Protein AF-A0A6G2XBX0-F1 (afdb_monomer_lite)

Secondary structure (DSSP, 8-state):
------HHHHHHHHHHHHHHHHHHTTTTSPPPHHHHHHHHHHHHHHHHTTTS-GGGHHHHHHHHHHHH-PPPP-SHHHHHHHHHHHHHHHHHHTT-EE-TTS-EE--------------------

Structure (mmCIF, N/CA/C/O backbone):
data_AF-A0A6G2XBX0-F1
#
_entry.id   AF-A0A6G2XBX0-F1
#
loop_
_atom_site.group_PDB
_atom_site.id
_atom_site.type_symbol
_atom_site.label_atom_id
_atom_site.label_alt_id
_atom_site.label_comp_id
_atom_site.label_asym_id
_atom_site.label_entity_id
_atom_site.label_seq_id
_atom_site.pdbx_PDB_ins_code
_atom_site.Cartn_x
_atom_site.Cartn_y
_atom_site.Cartn_z
_atom_site.occupancy
_atom_site.B_iso_or_equiv
_atom_site.auth_seq_id
_atom_site.auth_comp_id
_atom_site.auth_asym_id
_atom_site.auth_atom_id
_atom_site.pdbx_PDB_model_num
ATOM 1 N N . MET A 1 1 ? -5.613 -11.167 -23.111 1.00 35.12 1 MET A N 1
ATOM 2 C CA . MET A 1 1 ? -4.161 -11.172 -23.384 1.00 35.12 1 MET A CA 1
ATOM 3 C C . MET A 1 1 ? -3.450 -11.329 -22.050 1.00 35.12 1 MET A C 1
ATOM 5 O O . MET A 1 1 ? -3.536 -10.423 -21.234 1.00 35.12 1 MET A O 1
ATOM 9 N N . SER A 1 2 ? -2.849 -12.489 -21.778 1.00 39.53 2 SER A N 1
ATOM 10 C CA . SER A 1 2 ? -2.107 -12.713 -20.531 1.00 39.53 2 SER A CA 1
ATOM 11 C C . SER A 1 2 ? -0.770 -11.991 -20.616 1.00 39.53 2 SER A C 1
ATOM 13 O O . SER A 1 2 ? 0.131 -12.446 -21.318 1.00 39.53 2 SER A O 1
ATOM 15 N N . SER A 1 3 ? -0.637 -10.862 -19.924 1.00 51.34 3 SER A N 1
ATOM 16 C CA . SER A 1 3 ? 0.676 -10.273 -19.679 1.00 51.34 3 SER A CA 1
ATOM 17 C C . SER A 1 3 ? 1.379 -11.209 -18.698 1.00 51.34 3 SER A C 1
ATOM 19 O O . SER A 1 3 ? 1.121 -11.156 -17.499 1.00 51.34 3 SER A O 1
ATOM 21 N N . ALA A 1 4 ? 2.185 -12.143 -19.207 1.00 60.00 4 ALA A N 1
ATOM 22 C CA . ALA A 1 4 ? 2.960 -13.050 -18.372 1.00 60.00 4 ALA A CA 1
ATOM 23 C C . ALA A 1 4 ? 4.021 -12.223 -17.639 1.00 60.00 4 ALA A C 1
ATOM 25 O O . ALA A 1 4 ? 5.116 -11.996 -18.146 1.00 60.00 4 ALA A O 1
ATOM 26 N N . LEU A 1 5 ? 3.656 -11.703 -16.467 1.00 71.75 5 LEU A N 1
ATOM 27 C CA . LEU A 1 5 ? 4.581 -11.013 -15.584 1.00 71.75 5 LEU A CA 1
ATOM 28 C C . LEU A 1 5 ? 5.760 -11.947 -15.315 1.00 71.75 5 LEU A C 1
ATOM 30 O O . LEU A 1 5 ? 5.584 -13.117 -14.959 1.00 71.75 5 LEU A O 1
ATOM 34 N N . THR A 1 6 ? 6.974 -11.439 -15.497 1.00 80.94 6 THR A N 1
ATOM 35 C CA . THR A 1 6 ? 8.170 -12.235 -15.239 1.00 80.94 6 THR A CA 1
ATOM 36 C C . THR A 1 6 ? 8.243 -12.569 -13.744 1.00 80.94 6 THR A C 1
ATOM 38 O O . THR A 1 6 ? 7.818 -11.789 -12.885 1.00 80.94 6 THR A O 1
ATOM 41 N N . LYS A 1 7 ? 8.786 -13.746 -13.395 1.00 83.19 7 LYS A N 1
ATOM 42 C CA . LYS A 1 7 ? 8.939 -14.160 -11.984 1.00 83.19 7 LYS A CA 1
ATOM 43 C C . LYS A 1 7 ? 9.633 -13.086 -11.116 1.00 83.19 7 LYS A C 1
ATOM 45 O O . LYS A 1 7 ? 9.197 -12.909 -9.978 1.00 83.19 7 LYS A O 1
ATOM 50 N N . PRO A 1 8 ? 10.667 -12.359 -11.596 1.00 90.31 8 PRO A N 1
ATOM 51 C CA . PRO A 1 8 ? 11.256 -11.244 -10.854 1.00 90.31 8 PRO A CA 1
ATOM 52 C C . PRO A 1 8 ? 10.285 -10.080 -10.620 1.00 90.31 8 PRO A C 1
ATOM 54 O O . PRO A 1 8 ? 10.158 -9.640 -9.479 1.00 90.31 8 PRO A O 1
ATOM 57 N N . ALA A 1 9 ? 9.544 -9.637 -11.643 1.00 91.88 9 ALA A N 1
ATOM 58 C CA . ALA A 1 9 ? 8.599 -8.525 -11.521 1.00 91.88 9 ALA A CA 1
ATOM 59 C C . ALA A 1 9 ? 7.493 -8.815 -10.494 1.00 91.88 9 ALA A C 1
ATOM 61 O O . ALA A 1 9 ? 7.234 -7.995 -9.617 1.00 91.88 9 ALA A O 1
ATOM 62 N N . VAL A 1 10 ? 6.924 -10.027 -10.502 1.00 92.31 10 VAL A N 1
ATOM 63 C CA . VAL A 1 10 ? 5.915 -10.436 -9.504 1.00 92.31 10 VAL A CA 1
ATOM 64 C C . VAL A 1 10 ? 6.487 -10.433 -8.082 1.00 92.31 10 VAL A C 1
ATOM 66 O O . VAL A 1 10 ? 5.804 -10.043 -7.133 1.00 92.31 10 VAL A O 1
ATOM 69 N N . ARG A 1 11 ? 7.744 -10.860 -7.897 1.00 93.38 11 ARG A N 1
ATOM 70 C CA . ARG A 1 11 ? 8.401 -10.815 -6.578 1.00 93.38 11 ARG A CA 1
ATOM 71 C C . ARG A 1 11 ? 8.584 -9.379 -6.095 1.00 93.38 11 ARG A C 1
ATOM 73 O O . ARG A 1 11 ? 8.351 -9.122 -4.915 1.00 93.38 11 ARG A O 1
ATOM 80 N N . ILE A 1 12 ? 8.961 -8.470 -6.992 1.00 95.69 12 ILE A N 1
ATOM 81 C CA . ILE A 1 12 ? 9.085 -7.045 -6.682 1.00 95.69 12 ILE A CA 1
ATOM 82 C C . ILE A 1 12 ? 7.716 -6.463 -6.320 1.00 95.69 12 ILE A C 1
ATOM 84 O O . ILE A 1 12 ? 7.598 -5.853 -5.263 1.00 95.69 12 ILE A O 1
ATOM 88 N N . PHE A 1 13 ? 6.664 -6.731 -7.098 1.00 95.25 13 PHE A N 1
ATOM 89 C CA . PHE A 1 13 ? 5.304 -6.271 -6.794 1.00 95.25 13 PHE A CA 1
ATOM 90 C C . PHE A 1 13 ? 4.807 -6.744 -5.428 1.00 95.25 13 PHE A C 1
ATOM 92 O O . PHE A 1 13 ? 4.319 -5.940 -4.639 1.00 95.25 13 PHE A O 1
ATOM 99 N N . ARG A 1 14 ? 5.004 -8.023 -5.087 1.00 93.38 14 ARG A N 1
ATOM 100 C CA . ARG A 1 14 ? 4.658 -8.543 -3.753 1.00 93.38 14 ARG A CA 1
ATOM 101 C C . ARG A 1 14 ? 5.433 -7.844 -2.637 1.00 93.38 14 ARG A C 1
ATOM 103 O O . ARG A 1 14 ? 4.873 -7.596 -1.571 1.00 93.38 14 ARG A O 1
ATOM 110 N N . HIS A 1 15 ? 6.712 -7.543 -2.858 1.00 93.81 15 HIS A N 1
ATOM 111 C CA . HIS A 1 15 ? 7.530 -6.831 -1.879 1.00 93.81 15 HIS A CA 1
ATOM 112 C C . HIS A 1 15 ? 7.079 -5.375 -1.711 1.00 93.81 15 HIS A C 1
ATOM 114 O O . HIS A 1 15 ? 6.875 -4.937 -0.580 1.00 93.81 15 HIS A O 1
ATOM 120 N N . VAL A 1 16 ? 6.864 -4.663 -2.821 1.00 94.94 16 VAL A N 1
ATOM 121 C CA . VAL A 1 16 ? 6.326 -3.297 -2.852 1.00 94.94 16 VAL A CA 1
ATOM 122 C C . VAL A 1 16 ? 4.983 -3.237 -2.136 1.00 94.94 16 VAL A C 1
ATOM 124 O O . VAL A 1 16 ? 4.810 -2.396 -1.261 1.00 94.94 16 VAL A O 1
ATOM 127 N N . HIS A 1 17 ? 4.072 -4.167 -2.433 1.00 93.94 17 HIS A N 1
ATOM 128 C CA . HIS A 1 17 ? 2.758 -4.218 -1.804 1.00 93.94 17 HIS A CA 1
ATOM 129 C C . HIS A 1 17 ? 2.864 -4.371 -0.287 1.00 93.94 17 HIS A C 1
ATOM 131 O O . HIS A 1 17 ? 2.288 -3.587 0.461 1.00 93.94 17 HIS A O 1
ATOM 137 N N . ARG A 1 18 ? 3.683 -5.325 0.183 1.00 90.75 18 ARG A N 1
ATOM 138 C CA . ARG A 1 18 ? 3.940 -5.490 1.619 1.00 90.75 18 ARG A CA 1
ATOM 139 C C . ARG A 1 18 ? 4.501 -4.211 2.228 1.00 90.75 18 ARG A C 1
ATOM 141 O O . ARG A 1 18 ? 3.964 -3.752 3.230 1.00 90.75 18 ARG A O 1
ATOM 148 N N . LEU A 1 19 ? 5.540 -3.622 1.635 1.00 92.12 19 LEU A N 1
ATOM 149 C CA . LEU A 1 19 ? 6.154 -2.401 2.156 1.00 92.12 19 LEU A CA 1
ATOM 150 C C . LEU A 1 19 ? 5.135 -1.258 2.242 1.00 92.12 19 LEU A C 1
ATOM 152 O O . LEU A 1 19 ? 4.994 -0.655 3.305 1.00 92.12 19 LEU A O 1
ATOM 156 N N . HIS A 1 20 ? 4.392 -1.014 1.162 1.00 92.19 20 HIS A N 1
ATOM 157 C CA . HIS A 1 20 ? 3.357 0.010 1.093 1.00 92.19 20 HIS A CA 1
ATOM 158 C C . HIS A 1 20 ? 2.302 -0.193 2.185 1.00 92.19 20 HIS A C 1
ATOM 160 O O . HIS A 1 20 ? 2.075 0.712 2.989 1.00 92.19 20 HIS A O 1
ATOM 166 N N . SER A 1 21 ? 1.706 -1.387 2.283 1.00 89.50 21 SER A N 1
ATOM 167 C CA . SER A 1 21 ? 0.711 -1.698 3.315 1.00 89.50 21 SER A CA 1
ATOM 168 C C . SER A 1 21 ? 1.270 -1.529 4.725 1.00 89.50 21 SER A C 1
ATOM 170 O O . SER A 1 21 ? 0.592 -0.969 5.584 1.00 89.50 21 SER A O 1
ATOM 172 N N . CYS A 1 22 ? 2.508 -1.962 4.998 1.00 88.69 22 CYS A N 1
ATOM 173 C CA . CYS A 1 22 ? 3.044 -1.842 6.351 1.00 88.69 22 CYS A CA 1
ATOM 174 C C . CYS A 1 22 ? 3.395 -0.381 6.730 1.00 88.69 22 CYS A C 1
ATOM 176 O O . CYS A 1 22 ? 3.299 -0.023 7.911 1.00 88.69 22 CYS A O 1
ATOM 178 N N . ARG A 1 23 ? 3.802 0.458 5.761 1.00 89.75 23 ARG A N 1
ATOM 179 C CA . ARG A 1 23 ? 4.124 1.885 5.968 1.00 89.75 23 ARG A CA 1
ATOM 180 C C . ARG A 1 23 ? 2.884 2.750 6.127 1.00 89.75 23 ARG A C 1
ATOM 182 O O . ARG A 1 23 ? 2.825 3.548 7.053 1.00 89.75 23 ARG A O 1
ATOM 189 N N . THR A 1 24 ? 1.887 2.523 5.283 1.00 89.06 24 THR A N 1
ATOM 190 C CA . THR A 1 24 ? 0.611 3.254 5.318 1.00 89.06 24 THR A CA 1
ATOM 191 C C . THR A 1 24 ? -0.361 2.718 6.360 1.00 89.06 24 THR A C 1
ATOM 193 O O . THR A 1 24 ? -1.448 3.260 6.516 1.00 89.06 24 THR A O 1
ATOM 196 N N . LYS A 1 25 ? -0.008 1.632 7.064 1.00 84.25 25 LYS A N 1
ATOM 197 C CA . LYS A 1 25 ? -0.930 0.912 7.953 1.00 84.25 25 LYS A CA 1
ATOM 198 C C . LYS A 1 25 ? -2.237 0.560 7.242 1.00 84.25 25 LYS A C 1
ATOM 200 O O . LYS A 1 25 ? -3.312 0.757 7.789 1.00 84.25 25 LYS A O 1
ATOM 205 N N . ASP A 1 26 ? -2.107 0.031 6.027 1.00 78.12 26 ASP A N 1
ATOM 206 C CA . ASP A 1 26 ? -3.233 -0.328 5.162 1.00 78.12 26 ASP A CA 1
ATOM 207 C C . ASP A 1 26 ? -4.097 0.883 4.752 1.00 78.12 26 ASP A C 1
ATOM 209 O O . ASP A 1 26 ? -5.321 0.820 4.730 1.00 78.12 26 ASP A O 1
ATOM 213 N N . GLY A 1 27 ? -3.445 2.012 4.446 1.00 78.31 27 GLY A N 1
ATOM 214 C CA . GLY A 1 27 ? -4.106 3.242 3.990 1.00 78.31 27 GLY A CA 1
ATOM 215 C C . GLY A 1 27 ? -4.596 4.187 5.093 1.00 78.31 27 GLY A C 1
ATOM 216 O O . GLY A 1 27 ? -5.247 5.178 4.786 1.00 78.31 27 GLY A O 1
ATOM 217 N N . VAL A 1 28 ? -4.280 3.916 6.361 1.00 80.38 28 VAL A N 1
ATOM 218 C CA . VAL A 1 28 ? -4.639 4.785 7.500 1.00 80.38 28 VAL A CA 1
ATOM 219 C C . VAL A 1 28 ? -3.714 5.993 7.628 1.00 80.38 28 VAL A C 1
ATOM 221 O O . VAL A 1 28 ? -4.128 7.043 8.109 1.00 80.38 28 VAL A O 1
ATOM 224 N N . VAL A 1 29 ? -2.451 5.840 7.239 1.00 85.00 29 VAL A N 1
ATOM 225 C CA . VAL A 1 29 ? -1.414 6.868 7.366 1.00 85.00 29 VAL A CA 1
ATOM 226 C C . VAL A 1 29 ? -0.826 7.164 5.994 1.00 85.00 29 VAL A C 1
ATOM 228 O O . VAL A 1 29 ? -0.626 6.257 5.182 1.00 85.00 29 VAL A O 1
ATOM 231 N N . GLU A 1 30 ? -0.511 8.433 5.750 1.00 88.31 30 GLU A N 1
ATOM 232 C CA . GLU A 1 30 ? 0.137 8.865 4.518 1.00 88.31 3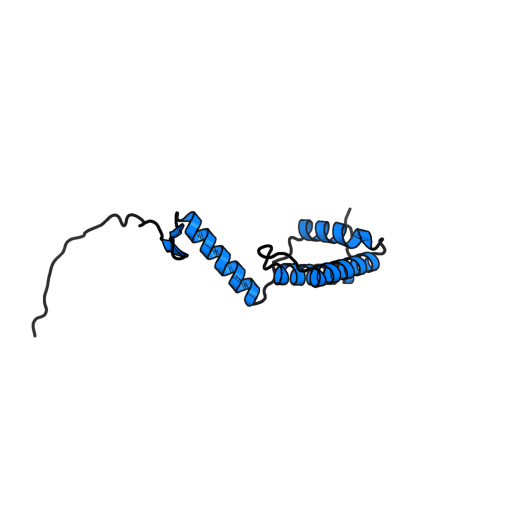0 GLU A CA 1
ATOM 233 C C . GLU A 1 30 ? 1.558 8.304 4.383 1.00 88.31 30 GLU A C 1
ATOM 235 O O . GLU A 1 30 ? 2.340 8.226 5.341 1.00 88.31 30 GLU A O 1
ATOM 240 N N . LEU A 1 31 ? 1.898 7.923 3.152 1.00 91.19 31 LEU A N 1
ATOM 241 C CA . LEU A 1 31 ? 3.220 7.428 2.811 1.00 91.19 31 LEU A CA 1
ATOM 242 C C . LEU A 1 31 ? 4.225 8.585 2.812 1.00 91.19 31 LEU A C 1
ATOM 244 O O . LEU A 1 31 ? 4.053 9.567 2.098 1.00 91.19 31 LEU A O 1
ATOM 248 N N . GLN A 1 32 ? 5.293 8.446 3.594 1.00 93.00 32 GLN A N 1
ATOM 249 C CA . GLN A 1 32 ? 6.354 9.448 3.661 1.00 93.00 32 GLN A CA 1
ATOM 250 C C . GLN A 1 32 ? 7.180 9.461 2.365 1.00 93.00 32 GLN A C 1
ATOM 252 O O . GLN A 1 32 ? 7.444 8.406 1.782 1.00 93.00 32 GLN A O 1
ATOM 257 N N . GLU A 1 33 ? 7.647 10.640 1.952 1.00 94.31 33 GLU A N 1
ATOM 258 C CA . GLU A 1 33 ? 8.378 10.856 0.690 1.00 94.31 33 GLU A CA 1
ATOM 259 C C . GLU A 1 33 ? 9.577 9.902 0.464 1.00 94.31 33 GLU A C 1
ATOM 261 O O . GLU A 1 33 ? 9.714 9.376 -0.648 1.00 94.31 33 GLU A O 1
ATOM 266 N N . PRO A 1 34 ? 10.407 9.565 1.479 1.00 93.88 34 PRO A N 1
ATOM 267 C CA . PRO A 1 34 ? 11.504 8.614 1.289 1.00 93.88 34 PRO A CA 1
ATOM 268 C C . PRO A 1 34 ? 11.028 7.188 0.979 1.00 93.88 34 PRO A C 1
ATOM 270 O O . PRO A 1 34 ? 11.653 6.478 0.188 1.00 93.88 34 PRO A O 1
ATOM 273 N N . ASP A 1 35 ? 9.924 6.750 1.595 1.00 93.56 35 ASP A N 1
ATOM 274 C CA . ASP A 1 35 ? 9.344 5.433 1.321 1.00 93.56 35 ASP A CA 1
ATOM 275 C C . ASP A 1 35 ? 8.647 5.419 -0.051 1.00 93.56 35 ASP A C 1
ATOM 277 O O . ASP A 1 35 ? 8.738 4.413 -0.756 1.00 93.56 35 ASP A O 1
ATOM 281 N N . ALA A 1 36 ? 8.014 6.530 -0.454 1.00 93.56 36 ALA A N 1
ATOM 282 C CA . ALA A 1 36 ? 7.411 6.697 -1.779 1.00 93.56 36 ALA A CA 1
ATOM 283 C C . ALA A 1 36 ? 8.460 6.586 -2.892 1.00 93.56 36 ALA A C 1
ATOM 285 O O . ALA A 1 36 ? 8.359 5.701 -3.738 1.00 93.56 36 ALA A O 1
ATOM 286 N N . THR A 1 37 ? 9.535 7.376 -2.806 1.00 96.12 37 THR A N 1
ATOM 287 C CA . THR A 1 37 ? 10.659 7.326 -3.757 1.00 96.12 37 THR A CA 1
ATOM 288 C C . THR A 1 37 ? 11.233 5.913 -3.871 1.00 96.12 37 THR A C 1
ATOM 290 O O . THR A 1 37 ? 11.456 5.400 -4.966 1.00 96.12 37 THR A O 1
ATOM 293 N N . ARG A 1 38 ? 11.434 5.236 -2.731 1.00 96.19 38 ARG A N 1
ATOM 294 C CA . ARG A 1 38 ? 11.943 3.860 -2.709 1.00 96.19 38 ARG A CA 1
ATOM 295 C C . ARG A 1 38 ? 10.999 2.885 -3.415 1.00 96.19 38 ARG A C 1
ATOM 297 O O . ARG A 1 38 ? 11.470 1.986 -4.110 1.00 96.19 38 ARG A O 1
ATOM 304 N N . ILE A 1 39 ? 9.692 3.014 -3.193 1.00 96.69 39 ILE A N 1
ATOM 305 C CA . ILE A 1 39 ? 8.675 2.190 -3.852 1.00 96.69 39 ILE A CA 1
ATOM 306 C C . ILE A 1 39 ? 8.698 2.425 -5.361 1.00 96.69 39 ILE A C 1
ATOM 308 O O . ILE A 1 39 ? 8.765 1.447 -6.105 1.00 96.69 39 ILE A O 1
ATOM 312 N N . ASP A 1 40 ? 8.730 3.678 -5.803 1.00 97.25 40 ASP A N 1
ATOM 313 C CA . ASP A 1 40 ? 8.734 4.016 -7.225 1.00 97.25 40 ASP A CA 1
ATOM 314 C C . ASP A 1 40 ? 9.974 3.455 -7.935 1.00 97.25 40 ASP A C 1
ATOM 316 O O . ASP A 1 40 ? 9.832 2.774 -8.950 1.00 97.25 40 ASP A O 1
ATOM 320 N N . SER A 1 41 ? 11.171 3.567 -7.347 1.00 97.94 41 SER A N 1
ATOM 321 C CA . SER A 1 41 ? 12.383 2.946 -7.911 1.00 97.94 41 SER A CA 1
ATOM 322 C C . SER A 1 41 ? 12.289 1.417 -8.023 1.00 97.94 41 SER A C 1
ATOM 324 O O . SER A 1 41 ? 12.821 0.813 -8.956 1.00 97.94 41 SER A O 1
ATOM 326 N N . MET A 1 42 ? 11.611 0.750 -7.083 1.00 98.19 42 MET A N 1
ATOM 327 C CA . MET A 1 42 ? 11.377 -0.695 -7.185 1.00 98.19 42 MET A CA 1
ATOM 328 C C . MET A 1 42 ? 10.396 -1.023 -8.314 1.00 98.19 42 MET A C 1
ATOM 330 O O . MET A 1 42 ? 10.588 -2.009 -9.025 1.00 98.19 42 MET A O 1
ATOM 334 N N . LEU A 1 43 ? 9.366 -0.203 -8.511 1.00 98.06 43 LEU A N 1
ATOM 335 C CA . LEU A 1 43 ? 8.409 -0.373 -9.602 1.00 98.06 43 LEU A CA 1
ATOM 336 C C . LEU A 1 43 ? 9.057 -0.145 -10.971 1.00 98.06 43 LEU A C 1
ATOM 338 O O . LEU A 1 43 ? 8.823 -0.930 -11.890 1.00 98.06 43 LEU A O 1
ATOM 342 N N . GLU A 1 44 ? 9.939 0.843 -11.088 1.00 98.12 44 GLU A N 1
ATOM 343 C CA . GLU A 1 44 ? 10.786 1.045 -12.265 1.00 98.12 44 GLU A CA 1
ATOM 344 C C . GLU A 1 44 ? 11.663 -0.186 -12.547 1.00 98.12 44 GLU A C 1
ATOM 346 O O . GLU A 1 44 ? 11.720 -0.671 -13.678 1.00 98.12 44 GLU A O 1
ATOM 351 N N . ALA A 1 45 ? 12.288 -0.770 -11.519 1.00 97.19 45 ALA A N 1
ATOM 352 C CA . ALA A 1 45 ? 13.069 -1.999 -11.668 1.00 97.19 45 ALA A CA 1
ATOM 353 C C . ALA A 1 45 ? 12.210 -3.198 -12.118 1.00 97.19 45 ALA A C 1
ATOM 355 O O . ALA A 1 45 ? 12.669 -4.037 -12.899 1.00 97.19 45 ALA A O 1
ATOM 356 N N . ALA A 1 46 ? 10.954 -3.284 -11.666 1.00 97.00 46 ALA A N 1
ATOM 357 C CA . ALA A 1 46 ? 10.015 -4.297 -12.140 1.00 97.00 46 ALA A CA 1
ATOM 358 C C . ALA A 1 46 ? 9.667 -4.099 -13.623 1.00 97.00 46 ALA A C 1
ATOM 360 O O . ALA A 1 46 ? 9.621 -5.083 -14.358 1.00 97.00 46 ALA A O 1
ATOM 361 N N . ALA A 1 47 ? 9.473 -2.853 -14.070 1.00 96.12 47 ALA A N 1
ATOM 362 C CA . ALA A 1 47 ? 9.294 -2.521 -15.484 1.00 96.12 47 ALA A CA 1
ATOM 363 C C . ALA A 1 47 ? 10.494 -2.955 -16.337 1.00 96.12 47 ALA A C 1
ATOM 365 O O . ALA A 1 47 ? 10.308 -3.632 -17.348 1.00 96.12 47 ALA A O 1
ATOM 366 N N . VAL A 1 48 ? 11.720 -2.692 -15.874 1.00 96.31 48 VAL A N 1
ATOM 367 C CA . VAL A 1 48 ? 12.942 -3.170 -16.544 1.00 96.31 48 VAL A CA 1
ATOM 368 C C . VAL A 1 48 ? 12.969 -4.701 -16.631 1.00 96.31 48 VAL A C 1
ATOM 370 O O . VAL A 1 48 ? 13.283 -5.248 -17.680 1.00 96.31 48 VAL A O 1
ATOM 373 N N . CYS A 1 49 ? 12.557 -5.418 -15.578 1.00 95.38 49 CYS A N 1
ATOM 374 C CA . CYS A 1 49 ? 12.459 -6.888 -15.591 1.00 95.38 49 CYS A CA 1
ATOM 375 C C . CYS A 1 49 ? 11.387 -7.448 -16.546 1.00 95.38 49 CYS A C 1
ATOM 377 O O . CYS A 1 49 ? 11.297 -8.669 -16.701 1.00 95.38 49 CYS A O 1
ATOM 379 N N . MET A 1 50 ? 10.521 -6.599 -17.095 1.00 93.31 50 MET A N 1
ATOM 380 C CA . MET A 1 50 ? 9.478 -6.955 -18.059 1.00 93.31 50 MET A CA 1
ATOM 381 C C . MET A 1 50 ? 9.786 -6.426 -19.464 1.00 93.31 50 MET A C 1
ATOM 383 O O . MET A 1 50 ? 8.912 -6.507 -20.324 1.00 93.31 50 MET A O 1
ATOM 387 N N . ASP A 1 51 ? 10.984 -5.873 -19.682 1.00 95.75 51 ASP A N 1
ATOM 388 C CA . ASP A 1 51 ? 11.404 -5.249 -20.939 1.00 95.75 51 ASP A CA 1
ATOM 389 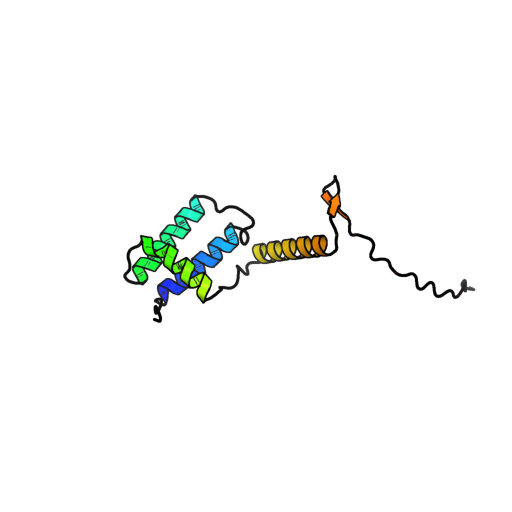C C . ASP A 1 51 ? 10.461 -4.115 -21.395 1.00 95.75 51 ASP A C 1
ATOM 391 O O . ASP A 1 51 ? 10.164 -3.960 -22.581 1.00 95.75 51 ASP A O 1
ATOM 395 N N . VAL A 1 52 ? 9.974 -3.303 -20.447 1.00 95.50 52 VAL A N 1
ATOM 396 C CA . VAL A 1 52 ? 9.137 -2.119 -20.717 1.00 95.50 52 VAL A CA 1
ATOM 397 C C . VAL A 1 52 ? 9.750 -0.841 -20.128 1.00 95.50 52 VAL A C 1
ATOM 399 O O . VAL A 1 52 ? 10.606 -0.923 -19.243 1.00 95.50 52 VAL A O 1
ATOM 402 N N . PRO A 1 53 ? 9.334 0.357 -20.591 1.00 97.69 53 PRO A N 1
ATOM 403 C CA . PRO A 1 53 ? 9.840 1.619 -20.057 1.00 97.69 53 PRO A CA 1
ATOM 404 C C . PRO A 1 53 ? 9.644 1.753 -18.533 1.00 97.69 53 PRO A C 1
ATOM 406 O O . PRO A 1 53 ? 8.583 1.382 -18.037 1.00 97.69 53 PRO A O 1
ATOM 409 N N . PRO A 1 54 ? 10.595 2.343 -17.781 1.00 96.81 54 PRO A N 1
ATOM 410 C CA . PRO A 1 54 ? 10.513 2.446 -16.317 1.00 96.81 54 PRO A CA 1
ATOM 411 C C . PRO A 1 54 ? 9.218 3.078 -15.783 1.00 96.81 54 PRO A C 1
ATOM 413 O O . PRO A 1 54 ? 8.648 2.590 -14.809 1.00 96.81 54 PRO A O 1
ATOM 416 N N . HIS A 1 55 ? 8.700 4.104 -16.467 1.00 97.06 55 HIS A N 1
ATOM 417 C CA . HIS A 1 55 ? 7.462 4.794 -16.082 1.00 97.06 55 HIS A CA 1
ATOM 418 C C . HIS A 1 55 ? 6.204 3.903 -16.150 1.00 97.06 55 HIS A C 1
ATOM 420 O O . HIS A 1 55 ? 5.191 4.227 -15.536 1.00 97.06 55 HIS A O 1
ATOM 426 N N . GLU A 1 56 ? 6.264 2.758 -16.840 1.00 97.25 56 GLU A N 1
ATOM 427 C CA . GLU A 1 56 ? 5.189 1.753 -16.881 1.00 97.25 56 GLU A CA 1
ATOM 428 C C . GLU A 1 56 ? 5.134 0.882 -15.613 1.00 97.25 56 GLU A C 1
ATOM 430 O O . GLU A 1 56 ? 4.203 0.093 -15.434 1.00 97.25 56 GLU A O 1
ATOM 435 N N . GLY A 1 57 ? 6.112 1.005 -14.708 1.00 96.81 57 GLY A N 1
ATOM 436 C CA . GLY A 1 57 ? 6.190 0.205 -13.485 1.00 96.81 57 GLY A CA 1
ATOM 437 C C . GLY A 1 57 ? 4.965 0.364 -12.586 1.00 96.81 57 GLY A C 1
ATOM 438 O O . GLY A 1 57 ? 4.374 -0.632 -12.160 1.00 96.81 57 GLY A O 1
ATOM 439 N N . ARG A 1 58 ? 4.550 1.613 -12.338 1.00 97.00 58 ARG A N 1
ATOM 440 C CA . ARG A 1 58 ? 3.391 1.929 -11.493 1.00 97.00 58 ARG A CA 1
ATOM 441 C C . ARG A 1 58 ? 2.059 1.482 -12.112 1.00 97.00 58 ARG A C 1
ATOM 443 O O . ARG A 1 58 ? 1.374 0.701 -11.452 1.00 97.00 58 ARG A O 1
ATOM 450 N N . PRO A 1 59 ? 1.719 1.835 -13.368 1.00 97.00 59 PRO A N 1
ATOM 451 C CA . PRO A 1 59 ? 0.513 1.325 -14.024 1.00 97.00 59 PRO A CA 1
ATOM 452 C C . PRO A 1 59 ? 0.396 -0.205 -14.003 1.00 97.00 59 PRO A C 1
ATOM 454 O O . PRO A 1 59 ? -0.682 -0.747 -13.763 1.00 97.00 59 PRO A O 1
ATOM 457 N N . ARG A 1 60 ? 1.504 -0.927 -14.217 1.00 95.62 60 ARG A N 1
ATOM 458 C CA . ARG A 1 60 ? 1.506 -2.398 -14.192 1.00 95.62 60 ARG A CA 1
ATOM 459 C C . ARG A 1 60 ? 1.354 -2.977 -12.793 1.00 95.62 60 ARG A C 1
ATOM 461 O O . ARG A 1 60 ? 0.696 -4.005 -12.643 1.00 95.62 60 ARG A O 1
ATOM 468 N N . TYR A 1 61 ? 1.934 -2.337 -11.783 1.00 96.44 61 TYR A N 1
ATOM 469 C CA . TYR A 1 61 ? 1.682 -2.701 -10.392 1.00 96.44 61 TYR A CA 1
ATOM 470 C C . TYR A 1 61 ? 0.210 -2.517 -10.030 1.00 96.44 61 TYR A C 1
ATOM 472 O O . TYR A 1 61 ? -0.386 -3.436 -9.473 1.00 96.44 61 TYR A O 1
ATOM 480 N N . ASP A 1 62 ? -0.398 -1.393 -10.408 1.00 95.88 62 ASP A N 1
ATOM 481 C CA . ASP A 1 62 ? -1.808 -1.127 -10.121 1.00 95.88 62 ASP A CA 1
ATOM 482 C C . ASP A 1 62 ? -2.715 -2.168 -10.809 1.00 95.88 62 ASP A C 1
ATOM 484 O O . ASP A 1 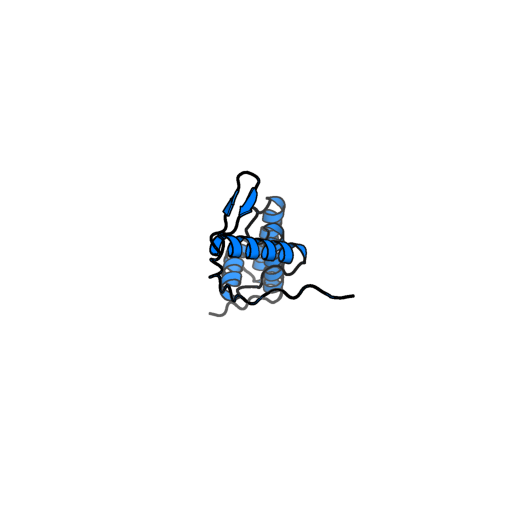62 ? -3.606 -2.733 -10.174 1.00 95.88 62 ASP A O 1
ATOM 488 N N . GLN A 1 63 ? -2.434 -2.523 -12.070 1.00 95.81 63 GLN A N 1
ATOM 489 C CA . GLN A 1 63 ? -3.122 -3.620 -12.770 1.00 95.81 63 GLN A CA 1
ATOM 490 C C . GLN A 1 63 ? -2.958 -4.969 -12.056 1.00 95.81 63 GLN A C 1
ATOM 492 O O . GLN A 1 63 ? -3.924 -5.721 -11.923 1.00 95.81 63 GLN A O 1
ATOM 497 N N . TRP A 1 64 ? -1.747 -5.280 -11.588 1.00 95.25 64 TRP A N 1
ATOM 498 C CA . TRP A 1 64 ? -1.468 -6.505 -10.842 1.00 95.25 64 TRP A CA 1
ATOM 499 C C . TRP A 1 64 ? -2.226 -6.549 -9.509 1.00 95.25 64 TRP A C 1
ATOM 501 O O . TRP A 1 64 ? -2.816 -7.580 -9.197 1.00 95.25 64 TRP A O 1
ATOM 511 N N . VAL A 1 65 ? -2.280 -5.444 -8.754 1.00 94.81 65 VAL A N 1
ATOM 512 C CA . VAL A 1 65 ? -3.053 -5.359 -7.501 1.00 94.81 65 VAL A CA 1
ATOM 513 C C . VAL A 1 65 ? -4.536 -5.626 -7.755 1.00 94.81 65 VAL A C 1
ATOM 515 O O . VAL A 1 65 ? -5.142 -6.392 -7.010 1.00 94.81 65 VAL A O 1
ATOM 518 N N . GLN A 1 66 ? -5.115 -5.047 -8.811 1.00 94.69 66 GLN A N 1
ATOM 519 C CA . GLN A 1 66 ? -6.526 -5.261 -9.155 1.00 94.69 66 GLN A CA 1
ATOM 520 C C . GLN A 1 66 ? -6.820 -6.705 -9.576 1.00 94.69 66 GLN A C 1
ATOM 522 O O . GLN A 1 66 ? -7.852 -7.261 -9.204 1.00 94.69 66 GLN A O 1
ATOM 527 N N . ALA A 1 67 ? -5.915 -7.316 -10.344 1.00 93.75 67 ALA A N 1
ATOM 528 C CA . ALA A 1 67 ? -6.089 -8.677 -10.839 1.00 93.75 67 ALA A CA 1
ATOM 529 C C . ALA A 1 67 ? -5.900 -9.737 -9.744 1.00 93.75 67 ALA A C 1
ATOM 531 O O . ALA A 1 67 ? -6.662 -10.697 -9.679 1.00 93.75 67 ALA A O 1
ATOM 532 N N . GLU A 1 68 ? -4.883 -9.577 -8.898 1.00 92.56 68 GLU A N 1
ATOM 533 C CA . GLU A 1 68 ? -4.471 -10.606 -7.938 1.00 92.56 68 GLU A CA 1
ATOM 534 C C . GLU A 1 68 ? -5.055 -10.399 -6.543 1.00 92.56 68 GLU A C 1
ATOM 536 O O . GLU A 1 68 ? -5.089 -11.352 -5.769 1.00 92.56 68 GLU A O 1
ATOM 541 N N . GLN A 1 69 ? -5.476 -9.173 -6.209 1.00 91.00 69 GLN A N 1
ATOM 542 C CA . GLN A 1 69 ? -5.948 -8.789 -4.874 1.00 91.00 69 GLN A CA 1
ATOM 543 C C . GLN A 1 69 ? -5.033 -9.345 -3.768 1.00 91.00 69 GLN A C 1
ATOM 545 O O . GLN A 1 69 ? -5.460 -10.157 -2.941 1.00 91.00 69 GLN A O 1
ATOM 550 N N . PRO A 1 70 ? -3.736 -8.975 -3.781 1.00 86.94 70 PRO A N 1
ATOM 551 C CA . PRO A 1 70 ? -2.764 -9.533 -2.854 1.00 86.94 70 PRO A CA 1
ATOM 552 C C . PRO A 1 70 ? -3.209 -9.325 -1.400 1.00 86.94 70 PRO A C 1
ATOM 554 O O . PRO A 1 70 ? -3.745 -8.268 -1.061 1.00 86.94 70 PRO A O 1
ATOM 557 N N . PRO A 1 71 ? -2.974 -10.314 -0.517 1.00 84.25 71 PRO A N 1
ATOM 558 C CA . PRO A 1 71 ? -3.354 -10.183 0.875 1.00 84.25 71 PRO A CA 1
ATOM 559 C C . PRO A 1 71 ? -2.545 -9.059 1.533 1.00 84.25 71 PRO A C 1
ATOM 561 O O . PRO A 1 71 ? -1.366 -8.859 1.203 1.00 84.25 71 PRO A O 1
ATOM 564 N N . PRO A 1 72 ? -3.139 -8.360 2.508 1.00 79.25 72 PRO A N 1
ATOM 565 C CA . PRO A 1 72 ? -2.472 -7.253 3.162 1.00 79.25 72 PRO A CA 1
ATOM 566 C C . PRO A 1 72 ? -1.337 -7.764 4.071 1.00 79.25 72 PRO A C 1
ATOM 568 O O . PRO A 1 72 ? -1.280 -8.935 4.446 1.00 79.25 72 PRO A O 1
ATOM 571 N N . CYS A 1 73 ? -0.418 -6.870 4.452 1.00 83.81 73 CYS A N 1
ATOM 572 C CA . CYS A 1 73 ? 0.769 -7.180 5.269 1.00 83.81 73 CYS A CA 1
ATOM 573 C C . CYS A 1 73 ? 0.410 -7.976 6.548 1.00 83.81 73 CYS A C 1
ATOM 575 O O . CYS A 1 73 ? -0.398 -7.523 7.354 1.00 83.81 73 CYS A O 1
ATOM 577 N N . ASP A 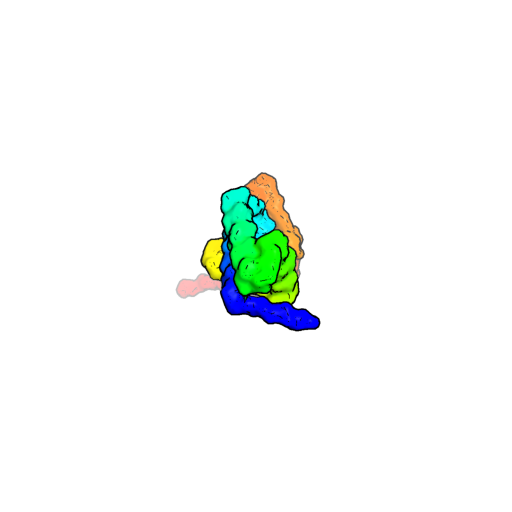1 74 ? 1.003 -9.151 6.760 1.00 83.88 74 ASP A N 1
ATOM 578 C CA . ASP A 1 74 ? 0.697 -10.092 7.854 1.00 83.88 74 ASP A CA 1
ATOM 579 C C . ASP A 1 74 ? 1.595 -9.924 9.092 1.00 83.88 74 ASP A C 1
ATOM 581 O O . ASP A 1 74 ? 1.521 -10.712 10.032 1.00 83.88 74 ASP A O 1
ATOM 585 N N . CYS A 1 75 ? 2.439 -8.888 9.131 1.00 86.62 75 CYS A N 1
ATOM 586 C CA . CYS A 1 75 ? 3.319 -8.673 10.275 1.00 86.62 75 CYS A CA 1
ATOM 587 C C . CYS A 1 75 ? 2.522 -8.279 11.539 1.00 86.62 75 CYS A C 1
ATOM 589 O O . CYS A 1 75 ? 1.500 -7.589 11.423 1.00 86.62 75 CYS A O 1
ATOM 591 N N . PRO A 1 76 ? 2.994 -8.640 12.753 1.00 87.62 76 PRO A N 1
ATOM 592 C CA . PRO A 1 76 ? 2.235 -8.424 13.988 1.00 87.62 76 PRO A CA 1
ATOM 593 C C . PRO A 1 76 ? 1.748 -6.977 14.201 1.00 87.62 76 PRO A C 1
ATOM 595 O O . PRO A 1 76 ? 0.578 -6.800 14.533 1.00 87.62 76 PRO A O 1
ATOM 598 N N . PRO A 1 77 ? 2.551 -5.923 13.927 1.00 84.69 77 PRO A N 1
ATOM 599 C CA . PRO A 1 77 ? 2.071 -4.544 14.043 1.00 84.69 77 PRO A CA 1
ATOM 600 C C . PRO A 1 77 ? 0.920 -4.194 13.091 1.00 84.69 77 PRO A C 1
ATOM 602 O O . PRO A 1 77 ? 0.043 -3.418 13.452 1.00 84.69 77 PRO A O 1
ATOM 605 N N . CYS A 1 78 ? 0.914 -4.727 11.867 1.00 84.94 78 CYS A N 1
ATOM 606 C CA . CYS A 1 78 ? -0.156 -4.441 10.906 1.00 84.94 78 CYS A CA 1
ATOM 607 C C . CYS A 1 78 ? -1.412 -5.257 11.203 1.00 84.94 78 CYS A C 1
ATOM 609 O O . CYS A 1 78 ? -2.516 -4.743 11.046 1.00 84.94 78 CYS A O 1
ATOM 611 N N . ALA A 1 79 ? -1.248 -6.493 11.682 1.00 86.62 79 ALA A N 1
ATOM 612 C CA . ALA A 1 79 ? -2.355 -7.296 12.183 1.00 86.62 79 ALA A CA 1
ATOM 613 C C . ALA A 1 79 ? -3.059 -6.595 13.357 1.00 86.62 79 ALA A C 1
ATOM 615 O O . ALA A 1 79 ? -4.273 -6.425 13.306 1.00 86.62 79 ALA A O 1
ATOM 616 N N . ALA A 1 80 ? -2.296 -6.092 14.335 1.00 86.44 80 ALA A N 1
ATOM 617 C CA . ALA A 1 80 ? -2.834 -5.358 15.480 1.00 86.44 80 ALA A CA 1
ATOM 618 C C . ALA A 1 80 ? -3.589 -4.082 15.068 1.00 86.44 80 ALA A C 1
ATOM 620 O O . ALA A 1 80 ? -4.675 -3.822 15.577 1.00 86.44 80 ALA A O 1
ATOM 621 N N . VAL A 1 81 ? -3.058 -3.299 14.117 1.00 86.31 81 VAL A N 1
ATOM 622 C CA . VAL A 1 81 ? -3.755 -2.099 13.617 1.00 86.31 81 VAL A CA 1
ATOM 623 C C . VAL A 1 81 ? -5.042 -2.464 12.876 1.00 86.31 81 VAL A C 1
ATOM 625 O O . VAL A 1 81 ? -6.079 -1.863 13.143 1.00 86.31 81 VAL A O 1
ATOM 628 N N . ARG A 1 82 ? -5.023 -3.464 11.984 1.00 85.62 82 ARG A N 1
ATOM 629 C CA . ARG A 1 82 ? -6.246 -3.908 11.292 1.00 85.62 82 ARG A CA 1
ATOM 630 C C . ARG A 1 82 ? -7.303 -4.418 12.260 1.00 85.62 82 ARG A C 1
ATOM 632 O O . ARG A 1 82 ? -8.481 -4.130 12.076 1.00 85.62 82 ARG A O 1
ATOM 639 N N . GLU A 1 83 ? -6.885 -5.168 13.273 1.00 89.19 83 GLU A N 1
ATOM 640 C CA . GLU A 1 83 ? -7.766 -5.649 14.328 1.00 89.19 83 GLU A CA 1
ATOM 641 C C . GLU A 1 83 ? -8.360 -4.491 15.135 1.00 89.19 83 GLU A C 1
ATOM 643 O O . GLU A 1 83 ? -9.575 -4.447 15.318 1.00 89.19 83 GLU A O 1
ATOM 648 N N . ALA A 1 84 ? -7.548 -3.505 15.525 1.00 87.12 84 ALA A N 1
ATOM 649 C CA . ALA A 1 84 ? -8.039 -2.299 16.183 1.00 87.12 84 ALA A CA 1
ATOM 650 C C . ALA A 1 84 ? -9.086 -1.575 15.317 1.00 87.12 84 ALA A C 1
ATOM 652 O O . ALA A 1 84 ? -10.184 -1.309 15.791 1.00 87.12 84 ALA A O 1
ATOM 653 N N . LEU A 1 85 ? -8.813 -1.342 14.029 1.00 86.94 85 LEU A N 1
ATOM 654 C CA . LEU A 1 85 ? -9.771 -0.714 13.105 1.00 86.94 85 LEU A CA 1
ATOM 655 C C . LEU A 1 85 ? -11.038 -1.544 12.889 1.00 86.94 85 LEU A C 1
ATOM 657 O O . LEU A 1 85 ? -12.102 -0.987 12.626 1.00 86.94 85 LEU A O 1
ATOM 661 N N . ARG A 1 86 ? -10.933 -2.878 12.915 1.00 89.31 86 ARG A N 1
ATOM 662 C CA . ARG A 1 86 ? -12.099 -3.766 12.856 1.00 89.31 86 ARG A CA 1
ATOM 663 C C . ARG A 1 86 ? -12.983 -3.525 14.080 1.00 89.31 86 ARG A C 1
ATOM 665 O O . ARG A 1 86 ? -14.152 -3.217 13.903 1.00 89.31 86 ARG A O 1
ATOM 672 N N . PHE A 1 87 ? -12.409 -3.546 15.283 1.00 89.94 87 PHE A N 1
ATOM 673 C CA . PHE A 1 87 ? -13.155 -3.285 16.515 1.00 89.94 87 PHE A CA 1
ATOM 674 C C . PHE A 1 87 ? -13.741 -1.870 16.582 1.00 89.94 87 PHE A C 1
ATOM 676 O O . PHE A 1 87 ? -14.863 -1.701 17.045 1.00 89.94 87 PHE A O 1
ATOM 683 N N . GLU A 1 88 ? -13.020 -0.845 16.121 1.00 88.06 88 GLU A N 1
ATOM 684 C CA . GLU A 1 88 ? -13.560 0.520 16.064 1.00 88.06 88 GLU A CA 1
ATOM 685 C C . GLU A 1 88 ? -14.790 0.598 15.143 1.00 88.06 88 GLU A C 1
ATOM 687 O O . GLU A 1 88 ? -15.781 1.229 15.501 1.00 88.06 88 GLU A O 1
ATOM 692 N N . ARG A 1 89 ? -14.765 -0.086 13.990 1.00 87.88 89 ARG A N 1
ATOM 693 C CA . ARG A 1 89 ? -15.914 -0.150 13.072 1.00 87.88 89 ARG A CA 1
ATOM 694 C C . ARG A 1 89 ? -17.090 -0.917 13.661 1.00 87.88 89 ARG A C 1
ATOM 696 O O . ARG A 1 89 ? -18.194 -0.394 13.647 1.00 87.88 89 ARG A O 1
ATOM 703 N N . GLU A 1 90 ? -16.846 -2.092 14.239 1.00 89.00 90 GLU A N 1
ATOM 704 C CA . GLU A 1 90 ? -17.886 -2.894 14.900 1.00 89.00 90 GLU A CA 1
ATOM 705 C C . GLU A 1 90 ? -18.603 -2.091 15.999 1.00 89.00 90 GLU A C 1
ATOM 707 O O . GLU A 1 90 ? -19.821 -2.172 16.142 1.00 89.00 90 GLU A O 1
ATOM 712 N N . ARG A 1 91 ? -17.868 -1.258 16.750 1.00 89.44 91 ARG A N 1
ATOM 713 C CA . ARG A 1 91 ? -18.456 -0.379 17.772 1.00 89.44 91 ARG A CA 1
ATOM 714 C C . ARG A 1 91 ? -19.317 0.728 17.175 1.00 89.44 91 ARG A C 1
ATOM 716 O O . ARG A 1 91 ? -20.405 0.962 17.689 1.00 89.44 91 ARG A O 1
ATOM 723 N N . LEU A 1 92 ? -18.860 1.386 16.108 1.00 88.75 92 LEU A N 1
ATOM 724 C CA . LEU A 1 92 ? -19.661 2.391 15.397 1.00 88.75 92 LEU A CA 1
ATOM 725 C C . LEU A 1 92 ? -20.937 1.780 14.808 1.00 88.75 92 LEU A C 1
ATOM 727 O O . LEU A 1 92 ? -22.012 2.361 14.929 1.00 88.75 92 LEU A O 1
ATOM 731 N N . GLU A 1 93 ? -20.832 0.598 14.201 1.00 90.25 93 GLU A N 1
ATOM 732 C CA . GLU A 1 93 ? -21.966 -0.133 13.624 1.00 90.25 93 GLU A CA 1
ATOM 733 C C . GLU A 1 93 ? -22.982 -0.559 14.690 1.00 90.25 93 GLU A C 1
ATOM 735 O O . GLU A 1 93 ? -24.186 -0.527 14.441 1.00 90.25 93 GLU A O 1
ATOM 740 N N . ALA A 1 94 ? -22.519 -0.869 15.904 1.00 89.19 94 ALA A N 1
ATOM 741 C CA . ALA A 1 94 ? -23.373 -1.113 17.065 1.00 89.19 94 ALA A CA 1
ATOM 742 C C . ALA A 1 94 ? -24.034 0.164 17.629 1.00 89.19 94 ALA A C 1
ATOM 744 O O . ALA A 1 94 ? -24.680 0.102 18.672 1.00 89.19 94 ALA A O 1
ATOM 745 N N . GLY A 1 95 ? -23.874 1.321 16.977 1.00 89.50 95 GLY A N 1
ATOM 746 C CA . GLY A 1 95 ? -24.393 2.612 17.433 1.00 89.50 95 GLY A CA 1
ATOM 747 C C . GLY A 1 95 ? -23.540 3.272 18.516 1.00 89.50 95 GLY A C 1
ATOM 748 O O . GLY A 1 95 ? -23.985 4.226 19.154 1.00 89.50 95 GLY A O 1
ATOM 749 N N . GLY A 1 96 ? -22.330 2.763 18.747 1.00 89.94 96 GLY A N 1
ATOM 750 C CA . GLY A 1 96 ? -21.385 3.345 19.681 1.00 89.94 96 GLY A CA 1
ATOM 751 C C . GLY A 1 96 ? -20.845 4.688 19.208 1.00 89.94 96 GLY A C 1
ATOM 752 O O . GLY A 1 96 ? -20.720 4.949 18.011 1.00 89.94 96 GLY A O 1
ATOM 753 N N . TYR A 1 97 ? -20.455 5.529 20.157 1.00 90.44 97 TYR A N 1
ATOM 754 C CA . TYR A 1 97 ? -19.787 6.800 19.891 1.00 90.44 97 TYR A CA 1
ATOM 755 C C . TYR A 1 97 ? -18.658 7.046 20.897 1.00 90.44 97 TYR A C 1
ATOM 757 O O . TYR A 1 97 ? -18.571 6.389 21.936 1.00 90.44 97 TYR A O 1
ATOM 765 N N . ARG A 1 98 ? -17.763 7.983 20.570 1.00 89.75 98 ARG A N 1
ATOM 766 C CA . ARG A 1 98 ? -16.730 8.466 21.492 1.00 89.75 98 ARG A CA 1
ATOM 767 C C . ARG A 1 98 ? -17.281 9.653 22.278 1.00 89.75 98 ARG A C 1
ATOM 769 O O . ARG A 1 98 ? -17.784 10.592 21.663 1.00 89.75 98 ARG A O 1
ATOM 776 N N . ASP A 1 99 ? -17.213 9.609 23.604 1.00 90.00 99 ASP A N 1
ATOM 777 C CA . ASP A 1 99 ? -17.578 10.755 24.441 1.00 90.00 99 ASP A CA 1
ATOM 778 C C . ASP A 1 99 ? -16.532 11.886 24.362 1.00 90.00 99 ASP A C 1
ATOM 780 O O . ASP A 1 99 ? -15.555 11.816 23.612 1.00 90.00 99 ASP A O 1
ATOM 784 N N . ALA A 1 100 ? -16.742 12.956 25.133 1.00 91.50 100 ALA A N 1
ATOM 785 C CA . ALA A 1 100 ? -15.854 14.118 25.151 1.00 91.50 100 ALA A CA 1
ATOM 786 C C . ALA A 1 100 ? -14.428 13.804 25.649 1.00 91.50 100 ALA A C 1
ATOM 788 O O . ALA A 1 100 ? -13.496 14.545 25.341 1.00 91.50 100 ALA A O 1
ATOM 789 N N . GLU A 1 101 ? -14.257 12.718 26.401 1.00 91.31 101 GLU A N 1
ATOM 790 C CA . GLU A 1 101 ? -12.977 12.258 26.945 1.00 91.31 101 GLU A CA 1
ATOM 791 C C . GLU A 1 101 ? -12.319 11.207 26.031 1.00 91.31 101 GLU A C 1
ATOM 793 O O . GLU A 1 101 ? -11.162 10.831 26.224 1.00 91.31 101 GLU A O 1
ATOM 798 N N . GLY A 1 102 ? -13.031 10.772 24.987 1.00 85.50 102 GLY A N 1
ATOM 799 C CA . GLY A 1 102 ? -12.572 9.796 24.014 1.00 85.50 102 GLY A CA 1
ATOM 800 C C . GLY A 1 102 ? -12.814 8.349 24.436 1.00 85.50 102 GLY A C 1
ATOM 801 O O . GLY A 1 102 ? -12.225 7.453 23.829 1.00 85.50 102 GLY A O 1
ATOM 802 N N . PHE A 1 103 ? -13.665 8.067 25.424 1.00 88.62 103 PHE A N 1
ATOM 803 C CA . PHE A 1 103 ? -14.069 6.699 25.756 1.00 88.62 103 PHE A CA 1
ATOM 804 C C . PHE A 1 103 ? -15.215 6.226 24.863 1.00 88.62 103 PHE A C 1
ATOM 806 O O . PHE A 1 103 ? -16.011 7.015 24.359 1.00 88.62 103 PHE A O 1
ATOM 813 N N . TRP A 1 104 ? -15.275 4.915 24.624 1.00 87.12 104 TRP A N 1
ATOM 814 C CA . TRP A 1 104 ? -16.381 4.309 23.889 1.00 87.12 104 TRP A CA 1
ATOM 815 C C . TRP A 1 104 ? -17.620 4.211 24.775 1.00 87.12 104 TRP A C 1
ATOM 817 O O . TRP A 1 104 ? -17.591 3.531 25.798 1.00 87.12 104 TRP A O 1
ATOM 827 N N . VAL A 1 105 ? -18.714 4.811 24.319 1.00 88.88 105 VAL A N 1
ATOM 828 C CA . VAL A 1 105 ? -20.060 4.604 24.852 1.00 88.88 105 VAL A CA 1
ATOM 829 C C . VAL A 1 105 ? -20.823 3.749 23.850 1.00 88.88 105 VAL A C 1
ATOM 831 O O . VAL A 1 105 ? -20.910 4.104 22.676 1.00 88.88 105 VAL A O 1
ATOM 834 N N . LEU A 1 106 ? -21.344 2.607 24.296 1.00 86.06 106 LEU A N 1
ATOM 835 C CA . LEU A 1 106 ? -22.205 1.736 23.496 1.00 86.06 106 LEU A CA 1
ATOM 836 C C . LEU A 1 106 ? -23.656 1.935 23.945 1.00 86.06 106 LEU A C 1
ATOM 838 O O . LEU A 1 106 ? -23.886 2.061 25.150 1.00 86.06 106 LEU A O 1
ATOM 842 N N . PRO A 1 107 ? -24.632 1.966 23.022 1.00 79.69 107 PRO A N 1
ATOM 843 C CA . PRO A 1 107 ? -26.031 1.995 23.410 1.00 79.69 107 PRO A CA 1
ATOM 844 C C . PRO A 1 107 ? -26.341 0.734 24.214 1.00 79.69 107 PRO A C 1
ATOM 846 O O . PRO A 1 107 ? -25.892 -0.363 23.869 1.00 79.69 107 PRO A O 1
ATOM 849 N N . GLU A 1 108 ? -27.099 0.889 25.298 1.00 73.69 108 GLU A N 1
ATOM 850 C CA . GLU A 1 108 ? -27.630 -0.252 26.029 1.00 73.69 108 GLU A CA 1
ATOM 851 C C . GLU A 1 108 ? -28.470 -1.065 25.043 1.00 73.69 108 GLU A C 1
ATOM 853 O O . GLU A 1 108 ? -29.542 -0.638 24.615 1.00 73.69 108 GLU A O 1
ATOM 858 N N . THR A 1 109 ? -27.986 -2.238 24.631 1.00 61.84 109 THR A N 1
ATOM 859 C CA . THR A 1 109 ? -28.890 -3.239 24.072 1.00 61.84 109 THR A CA 1
ATOM 860 C C . THR A 1 109 ? -29.941 -3.455 25.142 1.00 61.84 109 THR A C 1
ATOM 862 O O . THR A 1 109 ? -29.566 -3.907 26.225 1.00 61.84 109 THR A O 1
ATOM 865 N N . GLU A 1 110 ? -31.202 -3.096 24.878 1.00 44.94 110 GLU A N 1
ATOM 866 C CA . GLU A 1 110 ? -32.324 -3.386 25.767 1.00 44.94 110 GLU A CA 1
ATOM 867 C C . GLU A 1 110 ? -32.260 -4.878 26.119 1.00 44.94 110 GLU A C 1
ATOM 869 O O . GLU A 1 110 ? -32.724 -5.746 25.375 1.00 44.94 110 GLU A O 1
ATOM 874 N N . GLN A 1 111 ? -31.645 -5.199 27.259 1.00 44.25 111 GLN A N 1
ATOM 875 C CA . GLN A 1 111 ? -31.819 -6.473 27.918 1.00 44.25 111 GLN A CA 1
ATOM 876 C C . GLN A 1 111 ? -33.270 -6.444 28.345 1.00 44.25 111 GLN A C 1
ATOM 878 O O . GLN A 1 111 ? -33.624 -5.914 29.396 1.00 44.25 111 GLN A O 1
ATOM 883 N N . LYS A 1 112 ? -34.130 -6.950 27.461 1.00 40.34 112 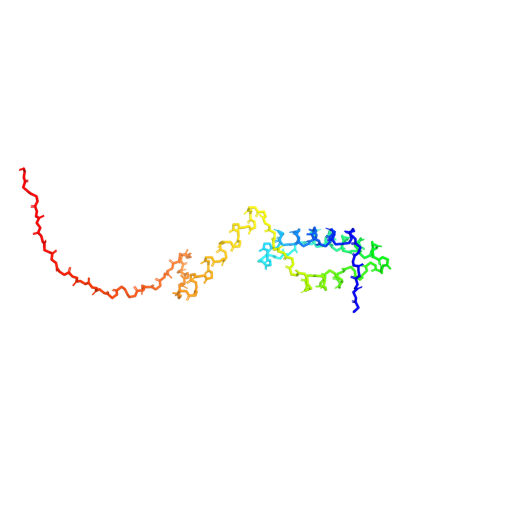LYS A N 1
ATOM 884 C CA . LYS A 1 112 ? -35.518 -7.241 27.756 1.00 40.34 112 LYS A CA 1
ATOM 885 C C . LYS A 1 112 ? -35.495 -8.137 28.985 1.00 40.34 112 LYS A C 1
ATOM 887 O O . LYS A 1 112 ? -35.191 -9.323 28.899 1.00 40.34 112 LYS A O 1
ATOM 892 N N . SER A 1 113 ? -35.718 -7.502 30.128 1.00 39.91 113 SER A N 1
ATOM 893 C CA . SER A 1 113 ? -35.718 -8.095 31.448 1.00 39.91 113 SER A CA 1
ATOM 894 C C . SER A 1 113 ? -36.723 -9.238 31.453 1.00 39.91 113 SER A C 1
ATOM 896 O O . SER A 1 113 ? -37.926 -9.031 31.586 1.00 39.91 113 SER A O 1
ATOM 898 N N . THR A 1 114 ? -36.247 -10.469 31.290 1.00 40.62 114 THR A N 1
ATOM 899 C CA . THR A 1 114 ? -36.915 -11.611 31.901 1.00 40.62 114 THR A CA 1
ATOM 900 C C . THR A 1 114 ? -36.468 -11.638 33.349 1.00 40.62 114 THR A C 1
ATOM 902 O O . THR A 1 114 ? -35.608 -12.424 33.741 1.00 40.62 114 THR A O 1
ATOM 905 N N . ALA A 1 115 ? -37.057 -10.744 34.142 1.00 43.62 115 ALA A N 1
ATOM 906 C CA . ALA A 1 115 ? -37.214 -10.957 35.566 1.00 43.62 115 ALA A CA 1
ATOM 907 C C . ALA A 1 115 ? -38.055 -12.232 35.750 1.00 43.62 115 ALA A C 1
ATOM 909 O O . ALA A 1 115 ? -39.281 -12.186 35.820 1.00 43.62 115 ALA A O 1
ATOM 910 N N . ALA A 1 116 ? -37.393 -13.387 35.769 1.00 42.47 116 ALA A N 1
ATOM 911 C CA . ALA A 1 116 ? -37.936 -14.564 36.416 1.00 42.47 116 ALA A CA 1
ATOM 912 C C . ALA A 1 116 ? -37.638 -14.404 37.907 1.00 42.47 116 ALA A C 1
ATOM 914 O O . ALA A 1 116 ? -36.526 -14.639 38.374 1.00 42.47 116 ALA A O 1
ATOM 915 N N . ALA A 1 117 ? -38.640 -13.903 38.621 1.00 48.66 117 ALA A N 1
ATOM 916 C CA . ALA A 1 117 ? -38.721 -13.998 40.064 1.00 48.66 117 ALA A CA 1
ATOM 917 C C . ALA A 1 117 ? -38.597 -15.467 40.505 1.00 48.66 117 ALA A C 1
ATOM 919 O O . ALA A 1 117 ? -39.285 -16.321 39.949 1.00 48.66 117 ALA A O 1
ATOM 920 N N . ALA A 1 118 ? -37.733 -15.727 41.485 1.00 47.53 118 ALA A N 1
ATOM 921 C CA . ALA A 1 118 ? -37.834 -16.780 42.505 1.00 47.53 118 ALA A CA 1
ATOM 922 C C . ALA A 1 118 ? -36.540 -16.699 43.334 1.00 47.53 118 ALA A C 1
ATOM 924 O O . ALA A 1 118 ? -35.470 -17.085 42.879 1.00 47.53 118 ALA A O 1
ATOM 925 N N . ASP A 1 119 ? -36.530 -15.857 44.356 1.00 45.06 119 ASP A N 1
ATOM 926 C CA . ASP A 1 119 ? -36.897 -16.179 45.739 1.00 45.06 119 ASP A CA 1
ATOM 927 C C . ASP A 1 119 ? -35.717 -16.713 46.558 1.00 45.06 119 ASP A C 1
ATOM 929 O O . ASP A 1 119 ? -35.111 -17.746 46.294 1.00 45.06 119 ASP A O 1
ATOM 933 N N . SER A 1 120 ? -35.420 -15.893 47.556 1.00 47.09 120 SER A N 1
ATOM 934 C CA . SER A 1 120 ? -34.522 -16.030 48.686 1.00 47.09 120 SER A CA 1
ATOM 935 C C . SER A 1 120 ? -34.503 -17.420 49.326 1.00 47.09 120 SER A C 1
ATOM 937 O O . SER A 1 120 ? -35.503 -17.841 49.895 1.00 47.09 120 SER A O 1
ATOM 939 N N . GLU A 1 121 ? -33.320 -18.024 49.434 1.00 44.84 121 GLU A N 1
ATOM 940 C CA . GLU A 1 121 ? -32.974 -18.809 50.622 1.00 44.84 121 GLU A CA 1
ATOM 941 C C . GLU A 1 121 ? -31.585 -18.396 51.125 1.00 44.84 121 GLU A C 1
ATOM 943 O O . GLU A 1 121 ? -30.558 -18.593 50.476 1.00 44.84 121 GLU A O 1
ATOM 948 N N . SER A 1 122 ? -31.589 -17.755 52.295 1.00 43.28 122 SER A N 1
ATOM 949 C CA . SER A 1 122 ? -30.406 -17.456 53.102 1.00 43.28 122 SER A CA 1
ATOM 950 C C . SER A 1 122 ? -29.858 -18.737 53.751 1.00 43.28 122 SER A C 1
ATOM 952 O O . SER A 1 122 ? -30.629 -19.652 54.044 1.00 43.28 122 SER A O 1
ATOM 954 N N . PRO A 1 123 ? -28.545 -18.811 54.032 1.00 51.84 123 PRO A N 1
ATOM 955 C CA . PRO A 1 123 ? -27.903 -20.020 54.529 1.00 51.84 123 PRO A CA 1
ATOM 956 C C . PRO A 1 123 ? -28.201 -20.222 56.019 1.00 51.84 123 PRO A C 1
ATOM 958 O O . PRO A 1 123 ? -28.224 -19.261 56.789 1.00 51.84 123 PRO A O 1
ATOM 961 N N . THR A 1 124 ? -28.367 -21.477 56.438 1.00 48.94 124 THR A N 1
ATOM 962 C CA . THR A 1 124 ? -28.277 -21.850 57.857 1.00 48.94 124 THR A CA 1
ATOM 963 C C . THR A 1 124 ? -26.990 -22.638 58.085 1.00 48.94 124 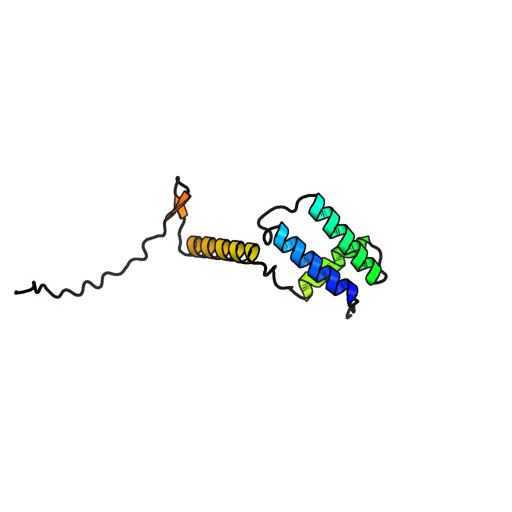THR A C 1
ATOM 965 O O . THR A 1 124 ? -26.622 -23.472 57.259 1.00 48.94 124 THR A O 1
ATOM 968 N N . LEU A 1 125 ? -26.329 -22.259 59.181 1.00 47.28 125 LEU A N 1
ATOM 969 C CA . LEU A 1 125 ? -25.083 -22.750 59.781 1.00 47.28 125 LEU A CA 1
ATOM 970 C C . LEU A 1 125 ? -24.886 -24.271 59.764 1.00 47.28 125 LEU A C 1
ATOM 972 O O . LEU A 1 125 ? -25.869 -24.996 60.035 1.00 47.28 125 LEU A O 1
#

Sequence (125 aa):
MSSALTKPAVRIFRHVHRLHSCRTKDGVVELQEPDATRIDSMLEAAAVCMDVPPHEGRPRYDQWVQAEQPPPCDCPPCAAVREALRFERERLEAGGYRDAEGFWVLPETEQKSTAAAADSESPTL

Foldseek 3Di:
DDLPQDPQLVVLLLVLQALVCVQCLNVVRDHDPVNVVVSLVSLLVSCVVSVHHSVCSVVVSVVCCVVPVDDYHPDPVSVVSVVVVVVVVVLVVQVWDQDPVGDIDGPPPPPVDPPPDDDDDDDDD

pLDDT: mean 83.12, std 17.57, range [35.12, 98.19]

Radius of gyration: 25.37 Å; chains: 1; bounding box: 52×37×83 Å